Protein AF-A0A4Y2GDL1-F1 (afdb_monomer_lite)

pLDDT: mean 86.39, std 7.74, range [60.0, 96.38]

Radius of gyration: 17.04 Å; chains: 1; bounding box: 42×36×38 Å

Structure (mmCIF, N/CA/C/O backbone):
data_AF-A0A4Y2GDL1-F1
#
_entry.id   AF-A0A4Y2GDL1-F1
#
loop_
_atom_site.group_PDB
_atom_site.id
_atom_site.type_symbol
_atom_site.label_atom_id
_atom_site.label_alt_id
_atom_site.label_comp_id
_atom_site.label_asym_id
_atom_site.label_entity_id
_atom_site.label_seq_id
_atom_site.pdbx_PDB_ins_code
_atom_site.Cartn_x
_atom_site.Cartn_y
_atom_site.Cartn_z
_atom_site.occupancy
_atom_site.B_iso_or_equiv
_atom_site.auth_seq_id
_atom_site.auth_comp_id
_atom_site.auth_asym_id
_atom_site.auth_atom_id
_atom_site.pdbx_PDB_model_num
ATOM 1 N N . MET A 1 1 ? -0.544 17.666 -2.014 1.00 84.00 1 MET A N 1
ATOM 2 C CA . MET A 1 1 ? -1.403 17.505 -0.821 1.00 84.00 1 MET A CA 1
ATOM 3 C C . MET A 1 1 ? -0.954 16.271 -0.053 1.00 84.00 1 MET A C 1
ATOM 5 O O . MET A 1 1 ? -0.657 15.273 -0.700 1.00 84.00 1 MET A O 1
ATOM 9 N N . HIS A 1 2 ? -0.866 16.361 1.275 1.00 94.88 2 HIS A N 1
ATOM 10 C CA . HIS A 1 2 ? -0.520 15.252 2.172 1.00 94.88 2 HIS A CA 1
ATOM 11 C C . HIS A 1 2 ? -1.745 14.884 3.015 1.00 94.88 2 HIS A C 1
ATOM 13 O O . HIS A 1 2 ? -2.458 15.790 3.444 1.00 94.88 2 HIS A O 1
ATOM 19 N N . PHE A 1 3 ? -2.001 13.596 3.251 1.00 96.38 3 PHE A N 1
ATOM 20 C CA . PHE A 1 3 ? -3.168 13.156 4.025 1.00 96.38 3 PHE A CA 1
ATOM 21 C C . PHE A 1 3 ? -2.868 11.999 4.987 1.00 96.38 3 PHE A C 1
ATOM 23 O O . PHE A 1 3 ? -1.866 11.295 4.871 1.00 96.38 3 PHE A O 1
ATOM 30 N N . LYS A 1 4 ? -3.770 11.789 5.949 1.00 95.81 4 LYS A N 1
ATOM 31 C CA . LYS A 1 4 ? -3.731 10.671 6.897 1.00 95.81 4 LYS A CA 1
ATOM 32 C C . LYS A 1 4 ? -4.571 9.509 6.361 1.00 95.81 4 LYS A C 1
ATOM 34 O O . LYS A 1 4 ? -5.705 9.717 5.940 1.00 95.81 4 LYS A O 1
ATOM 39 N N . MET A 1 5 ? -4.012 8.303 6.370 1.00 95.12 5 MET A N 1
ATOM 40 C CA . MET A 1 5 ? -4.703 7.067 6.012 1.00 95.12 5 MET A CA 1
ATOM 41 C C . MET A 1 5 ? -4.919 6.227 7.269 1.00 95.12 5 MET A C 1
ATOM 43 O O . MET A 1 5 ? -3.965 5.667 7.814 1.00 95.12 5 MET A O 1
ATOM 47 N N . ASP A 1 6 ? -6.172 6.134 7.699 1.00 95.75 6 ASP A N 1
ATOM 48 C CA . ASP A 1 6 ? -6.567 5.367 8.877 1.00 95.75 6 ASP A CA 1
ATOM 49 C C . ASP A 1 6 ? -6.884 3.913 8.515 1.00 95.75 6 ASP A C 1
ATOM 51 O O . ASP A 1 6 ? -7.511 3.625 7.496 1.00 95.75 6 ASP A O 1
ATOM 55 N N . THR A 1 7 ? -6.417 2.982 9.346 1.00 94.94 7 THR A N 1
ATOM 56 C CA . THR A 1 7 ? -6.667 1.546 9.193 1.00 94.94 7 THR A CA 1
ATOM 57 C C . THR A 1 7 ? -6.783 0.875 10.555 1.00 94.94 7 THR A C 1
ATOM 59 O O . THR A 1 7 ? -6.086 1.232 11.495 1.00 94.94 7 THR A O 1
ATOM 62 N N . ASP A 1 8 ? -7.626 -0.137 10.672 1.00 95.12 8 ASP A N 1
ATOM 63 C CA . ASP A 1 8 ? -7.686 -1.022 11.8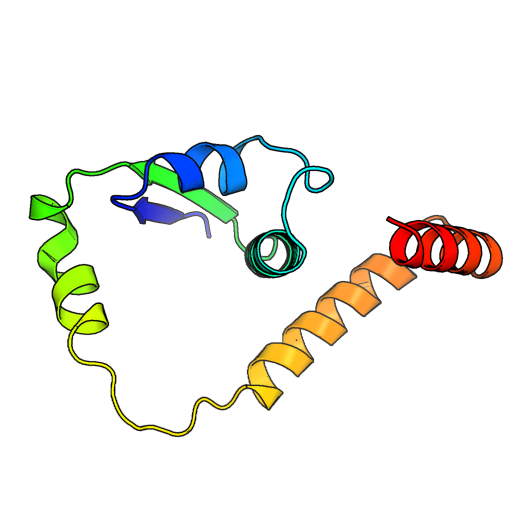37 1.00 95.12 8 ASP A CA 1
ATOM 64 C C . ASP A 1 8 ? -6.665 -2.173 11.763 1.00 95.12 8 ASP A C 1
ATOM 66 O O . ASP A 1 8 ? -6.480 -2.938 12.711 1.00 95.12 8 ASP A O 1
ATOM 70 N N . HIS A 1 9 ? -5.923 -2.277 10.658 1.00 92.81 9 HIS A N 1
ATOM 71 C CA . HIS A 1 9 ? -5.054 -3.409 10.380 1.00 92.81 9 HIS A CA 1
ATOM 72 C C . HIS A 1 9 ? -3.577 -3.075 10.635 1.00 92.81 9 HIS A C 1
ATOM 74 O O . HIS A 1 9 ? -2.845 -2.632 9.744 1.00 92.81 9 HIS A O 1
ATOM 80 N N . LYS A 1 10 ? -3.091 -3.355 11.855 1.00 91.81 10 LYS A N 1
ATOM 81 C CA . LYS A 1 10 ? -1.696 -3.081 12.278 1.00 91.81 10 LYS A CA 1
ATOM 82 C C . LYS A 1 10 ? -0.621 -3.553 11.284 1.00 91.81 10 LYS A C 1
ATOM 84 O O . LYS A 1 10 ? 0.308 -2.781 11.046 1.00 91.81 10 LYS A O 1
ATOM 89 N N . PRO A 1 11 ? -0.719 -4.741 10.647 1.00 90.88 11 PRO A N 1
ATOM 90 C CA . PRO A 1 11 ? 0.264 -5.161 9.645 1.00 90.88 11 PRO A CA 1
ATOM 91 C C . PRO A 1 11 ? 0.398 -4.241 8.420 1.00 90.88 11 PRO A C 1
ATOM 93 O O . PRO A 1 11 ? 1.436 -4.282 7.760 1.00 90.88 11 PRO A O 1
ATOM 96 N N . LEU A 1 12 ? -0.598 -3.400 8.109 1.00 91.12 12 LEU A N 1
ATOM 97 C CA . LEU A 1 12 ? -0.517 -2.466 6.980 1.00 91.12 12 LEU A CA 1
ATOM 98 C C . LEU A 1 12 ? 0.384 -1.264 7.273 1.00 91.12 12 LEU A C 1
ATOM 100 O O . LEU A 1 12 ? 1.010 -0.754 6.345 1.00 91.12 12 LEU A O 1
ATOM 104 N N . ILE A 1 13 ? 0.529 -0.855 8.541 1.00 92.38 13 ILE A N 1
ATOM 105 C CA . ILE A 1 13 ? 1.431 0.244 8.917 1.00 92.38 13 ILE A CA 1
ATOM 106 C C . ILE A 1 13 ? 2.846 -0.007 8.398 1.00 92.38 13 ILE A C 1
ATOM 108 O O . ILE A 1 13 ? 3.326 0.809 7.609 1.00 92.38 13 ILE A O 1
ATOM 112 N N . PRO A 1 14 ? 3.551 -1.092 8.782 1.00 90.25 14 PRO A N 1
ATOM 113 C CA . PRO A 1 14 ? 4.917 -1.295 8.325 1.00 90.25 14 PRO A CA 1
ATOM 114 C C . PRO A 1 14 ? 4.984 -1.496 6.809 1.00 90.25 14 PRO A C 1
ATOM 116 O O . PRO A 1 14 ? 5.958 -1.057 6.210 1.00 90.25 14 PRO A O 1
ATOM 119 N N . ILE A 1 15 ? 3.965 -2.082 6.166 1.00 90.81 15 ILE A N 1
ATOM 120 C CA . ILE A 1 15 ? 3.927 -2.265 4.703 1.00 90.81 15 ILE A CA 1
ATOM 121 C C . ILE A 1 15 ? 3.981 -0.920 3.973 1.00 90.81 15 ILE A C 1
ATOM 123 O O . ILE A 1 15 ? 4.778 -0.761 3.047 1.00 90.81 15 ILE A O 1
ATOM 127 N N . PHE A 1 16 ? 3.180 0.055 4.398 1.00 90.19 16 PHE A N 1
ATOM 128 C CA . PHE A 1 16 ? 3.083 1.344 3.713 1.00 90.19 16 PHE A CA 1
ATOM 129 C C . PHE A 1 16 ? 4.049 2.412 4.233 1.00 90.19 16 PHE A C 1
ATOM 131 O O . PHE A 1 16 ? 4.322 3.363 3.512 1.00 90.19 16 PHE A O 1
ATOM 138 N N . SER A 1 17 ? 4.626 2.237 5.427 1.00 85.38 17 SER A N 1
ATOM 139 C CA . SER A 1 17 ? 5.579 3.199 6.001 1.00 85.38 17 SER A CA 1
ATOM 140 C C . SER A 1 17 ? 7.053 2.832 5.807 1.00 85.38 17 SER A C 1
ATOM 142 O O . SER A 1 17 ? 7.842 3.713 5.483 1.00 85.38 17 SER A O 1
ATOM 144 N N . LYS A 1 18 ? 7.454 1.567 6.029 1.00 76.69 18 LYS A N 1
ATOM 145 C CA . LYS A 1 18 ? 8.880 1.215 6.229 1.00 76.69 18 LYS A CA 1
ATOM 146 C C . LYS A 1 18 ? 9.382 -0.038 5.507 1.00 76.69 18 LYS A C 1
ATOM 148 O O . LYS A 1 18 ? 10.556 -0.091 5.171 1.00 76.69 18 LYS A O 1
ATOM 153 N N . LYS A 1 19 ? 8.555 -1.067 5.292 1.00 74.44 19 LYS A N 1
ATOM 154 C CA . LYS A 1 19 ? 9.006 -2.344 4.708 1.00 74.44 19 LYS A CA 1
ATOM 155 C C . LYS A 1 19 ? 9.453 -2.156 3.264 1.00 74.44 19 LYS A C 1
ATOM 157 O O . LYS A 1 19 ? 8.689 -1.626 2.460 1.00 74.44 19 LYS A O 1
ATOM 162 N N . ASN A 1 20 ? 10.623 -2.676 2.916 1.00 73.06 20 ASN A N 1
ATOM 163 C CA . ASN A 1 20 ? 11.048 -2.780 1.521 1.00 73.06 20 ASN A CA 1
ATOM 164 C C . ASN A 1 20 ? 10.098 -3.704 0.739 1.00 73.06 20 ASN A C 1
ATOM 166 O O . ASN A 1 20 ? 9.435 -4.571 1.317 1.00 73.06 20 ASN A O 1
ATOM 170 N N . SER A 1 21 ? 9.995 -3.485 -0.571 1.00 72.56 21 SER A N 1
ATOM 171 C CA . SER A 1 21 ? 9.119 -4.244 -1.476 1.00 72.56 21 SER A CA 1
ATOM 172 C C . SER A 1 21 ? 9.449 -5.734 -1.549 1.00 72.56 21 SER A C 1
ATOM 174 O O . SER A 1 21 ? 8.559 -6.532 -1.826 1.00 72.56 21 SER A O 1
ATOM 176 N N . ASP A 1 22 ? 10.696 -6.097 -1.276 1.00 69.94 22 ASP A N 1
ATOM 177 C CA . ASP A 1 22 ? 11.281 -7.374 -1.697 1.00 69.94 22 ASP A CA 1
ATOM 178 C C . ASP A 1 22 ? 10.736 -8.572 -0.905 1.00 69.94 22 ASP A C 1
ATOM 180 O O . ASP A 1 22 ? 10.676 -9.682 -1.414 1.00 69.94 22 ASP A O 1
ATOM 184 N N . GLY A 1 23 ? 10.247 -8.341 0.319 1.00 77.12 23 GLY A N 1
ATOM 185 C CA . GLY A 1 23 ? 9.600 -9.365 1.151 1.00 77.12 23 GLY A CA 1
ATOM 186 C C . GLY A 1 23 ? 8.068 -9.369 1.083 1.00 77.12 23 GLY A C 1
ATOM 187 O O . GLY A 1 23 ? 7.417 -9.995 1.920 1.00 77.12 23 GLY A O 1
ATOM 188 N N . LEU A 1 24 ? 7.463 -8.601 0.173 1.00 86.62 24 LEU A N 1
ATOM 189 C CA . LEU A 1 24 ? 6.009 -8.519 0.029 1.00 86.62 24 LEU A CA 1
ATOM 190 C C . LEU A 1 24 ? 5.524 -9.469 -1.065 1.00 86.62 24 LEU A C 1
ATOM 192 O O . LEU A 1 24 ? 6.162 -9.605 -2.104 1.00 86.62 24 LEU A O 1
ATOM 196 N N . SER A 1 25 ? 4.337 -10.056 -0.887 1.00 87.62 25 SER A N 1
ATOM 197 C CA . SER A 1 25 ? 3.701 -10.826 -1.961 1.00 87.62 25 SER A CA 1
ATOM 198 C C . SER A 1 25 ? 3.462 -9.949 -3.202 1.00 87.62 25 SER A C 1
ATOM 200 O O . SER A 1 25 ? 3.238 -8.739 -3.057 1.00 87.62 25 SER A O 1
ATOM 202 N N . PRO A 1 26 ? 3.392 -10.522 -4.420 1.00 84.69 26 PRO A N 1
ATOM 203 C CA . PRO A 1 26 ? 3.146 -9.746 -5.640 1.00 84.69 26 PRO A CA 1
ATOM 204 C C . PRO A 1 26 ? 1.891 -8.861 -5.564 1.00 84.69 26 PRO A C 1
ATOM 206 O O . PRO A 1 26 ? 1.838 -7.767 -6.128 1.00 84.69 26 PRO A O 1
ATOM 209 N N . ARG A 1 27 ? 0.865 -9.303 -4.821 1.00 85.25 27 ARG A N 1
ATOM 210 C CA . ARG A 1 27 ? -0.342 -8.509 -4.555 1.00 85.25 27 ARG A CA 1
ATOM 211 C C . ARG A 1 27 ? -0.031 -7.262 -3.723 1.00 85.25 27 ARG A C 1
ATOM 213 O O . ARG A 1 27 ? -0.478 -6.177 -4.086 1.00 85.25 27 ARG A O 1
ATOM 220 N N . LEU A 1 28 ? 0.722 -7.404 -2.633 1.00 87.62 28 LEU A N 1
ATOM 221 C CA . LEU A 1 28 ? 1.089 -6.292 -1.754 1.00 87.62 28 LEU A CA 1
ATOM 222 C C . LEU A 1 28 ? 2.069 -5.326 -2.427 1.00 87.62 28 LEU A C 1
ATOM 224 O O . LEU A 1 28 ? 1.902 -4.118 -2.279 1.00 87.62 28 LEU A O 1
ATOM 228 N N . GLN A 1 29 ? 3.013 -5.826 -3.230 1.00 86.25 29 GLN A N 1
ATOM 229 C CA . GLN A 1 29 ? 3.892 -4.982 -4.047 1.00 86.25 29 GLN A CA 1
ATOM 230 C C . GLN A 1 29 ? 3.085 -4.097 -5.005 1.00 86.25 29 GLN A C 1
ATOM 232 O O . GLN A 1 29 ? 3.272 -2.882 -5.029 1.00 86.25 29 GLN A O 1
ATOM 237 N N . ARG A 1 30 ? 2.112 -4.671 -5.731 1.00 84.56 30 ARG A N 1
ATOM 238 C CA . ARG A 1 30 ? 1.225 -3.900 -6.621 1.00 84.56 30 ARG A CA 1
ATOM 239 C C . ARG A 1 30 ? 0.432 -2.831 -5.877 1.00 84.56 30 ARG A C 1
ATOM 241 O O . ARG A 1 30 ? 0.300 -1.719 -6.381 1.00 84.56 30 ARG A O 1
ATOM 248 N N . ILE A 1 31 ? -0.108 -3.150 -4.700 1.00 87.69 31 ILE A N 1
ATOM 249 C CA . ILE A 1 31 ? -0.839 -2.167 -3.888 1.00 87.69 31 ILE A CA 1
ATOM 250 C C . ILE A 1 31 ? 0.113 -1.062 -3.421 1.00 87.69 31 ILE A C 1
ATOM 252 O O . ILE A 1 31 ? -0.217 0.112 -3.548 1.00 87.69 31 ILE A O 1
ATOM 256 N N . LYS A 1 32 ? 1.315 -1.406 -2.956 1.00 88.31 32 LYS A N 1
ATOM 257 C CA . LYS A 1 32 ? 2.313 -0.422 -2.535 1.00 88.31 32 LYS A CA 1
ATOM 258 C C . LYS A 1 32 ? 2.716 0.515 -3.677 1.00 88.31 32 LYS A C 1
ATOM 260 O O . LYS A 1 32 ? 2.649 1.725 -3.493 1.00 88.31 32 LYS A O 1
ATOM 265 N N . LEU A 1 33 ? 3.018 -0.018 -4.864 1.00 85.88 33 LEU A N 1
ATOM 266 C CA . LEU A 1 33 ? 3.317 0.772 -6.067 1.00 85.88 33 LEU A CA 1
ATOM 267 C C . LEU A 1 33 ? 2.168 1.725 -6.432 1.00 85.88 33 LEU A C 1
ATOM 269 O O . LEU A 1 33 ? 2.408 2.890 -6.736 1.00 85.88 33 LEU A O 1
ATOM 273 N N . ARG A 1 34 ? 0.908 1.270 -6.337 1.00 84.69 34 ARG A N 1
ATOM 274 C CA . ARG A 1 34 ? -0.277 2.126 -6.561 1.00 84.69 34 ARG A CA 1
ATOM 275 C C . ARG A 1 34 ? -0.332 3.309 -5.603 1.00 84.69 34 ARG A C 1
ATOM 277 O O . ARG A 1 34 ? -0.808 4.372 -5.995 1.00 84.69 34 ARG A O 1
ATOM 284 N N . MET A 1 35 ? 0.117 3.113 -4.367 1.00 88.75 35 MET A N 1
ATOM 285 C CA . MET A 1 35 ? 0.089 4.142 -3.335 1.00 88.75 35 MET A CA 1
ATOM 286 C C . MET A 1 35 ? 1.249 5.139 -3.455 1.00 88.75 35 MET A C 1
ATOM 288 O O . MET A 1 35 ? 1.128 6.243 -2.939 1.00 88.75 35 MET A O 1
ATOM 292 N N . MET A 1 36 ? 2.335 4.816 -4.172 1.00 87.31 36 MET A N 1
ATOM 293 C CA . MET A 1 36 ? 3.525 5.684 -4.284 1.00 87.31 36 MET A CA 1
ATOM 294 C C . MET A 1 36 ? 3.264 7.042 -4.948 1.00 87.31 36 MET A C 1
ATOM 296 O O . MET A 1 36 ? 4.026 7.977 -4.733 1.00 87.31 36 MET A O 1
ATOM 300 N N . LYS A 1 37 ? 2.187 7.179 -5.729 1.00 84.69 37 LYS A N 1
ATOM 301 C CA . LYS A 1 37 ? 1.785 8.468 -6.322 1.00 84.69 37 LYS A CA 1
ATOM 302 C C . LYS A 1 37 ? 1.165 9.448 -5.318 1.00 84.69 37 LYS A C 1
ATOM 304 O O . LYS A 1 37 ? 0.888 10.590 -5.673 1.00 84.69 37 LYS A O 1
ATOM 309 N N . PHE A 1 38 ? 0.885 8.997 -4.098 1.00 89.25 38 PHE A N 1
ATOM 310 C CA . PHE A 1 38 ? 0.265 9.797 -3.052 1.00 89.25 38 PHE A CA 1
ATOM 311 C C . PHE A 1 38 ? 1.276 10.135 -1.958 1.00 89.25 38 PHE A C 1
ATOM 313 O O . PHE A 1 38 ? 2.142 9.331 -1.624 1.00 89.25 38 PHE A O 1
ATOM 320 N N . SER A 1 39 ? 1.113 11.307 -1.346 1.00 94.00 39 SER A N 1
ATOM 321 C CA . SER A 1 39 ? 1.814 11.671 -0.116 1.00 94.00 39 SER A CA 1
ATOM 322 C C . SER A 1 39 ? 0.882 11.429 1.068 1.00 94.00 39 SER A C 1
ATOM 324 O O . SER A 1 39 ? -0.169 12.065 1.157 1.00 94.00 39 SER A O 1
ATOM 326 N N . TYR A 1 40 ? 1.230 10.490 1.949 1.00 95.06 40 TYR A N 1
ATOM 327 C CA . TYR A 1 40 ? 0.363 10.098 3.060 1.00 95.06 40 TYR A CA 1
ATOM 328 C C . TYR A 1 40 ? 1.127 9.554 4.270 1.00 95.06 40 TYR A C 1
ATOM 330 O O . TYR A 1 40 ? 2.275 9.127 4.155 1.00 95.06 40 TYR A O 1
ATOM 338 N N . THR A 1 41 ? 0.453 9.531 5.420 1.00 95.62 41 THR A N 1
ATOM 339 C CA . THR A 1 41 ? 0.901 8.859 6.649 1.00 95.62 41 THR A CA 1
ATOM 340 C C . THR A 1 41 ? -0.121 7.799 7.050 1.00 95.62 41 THR A C 1
ATOM 342 O O . THR A 1 41 ? -1.310 8.096 7.131 1.00 95.62 41 THR A O 1
ATOM 345 N N . THR A 1 42 ? 0.320 6.561 7.296 1.00 95.12 42 THR A N 1
ATOM 346 C CA . THR A 1 42 ? -0.572 5.458 7.710 1.00 95.12 42 THR A CA 1
ATOM 347 C C . THR A 1 42 ? -0.649 5.371 9.230 1.00 95.12 42 THR A C 1
ATOM 349 O O . THR A 1 42 ? 0.392 5.277 9.880 1.00 95.12 42 THR A O 1
ATOM 352 N N . VAL A 1 43 ? -1.857 5.359 9.794 1.00 95.56 43 VAL A N 1
ATOM 353 C CA . VAL A 1 43 ? -2.090 5.325 11.245 1.00 95.56 43 VAL A CA 1
ATOM 354 C C . VAL A 1 43 ? -3.071 4.211 11.588 1.00 95.56 43 VAL A C 1
ATOM 356 O O . VAL A 1 43 ? -4.047 3.989 10.875 1.00 95.56 43 VAL A O 1
ATOM 359 N N . HIS A 1 44 ? -2.807 3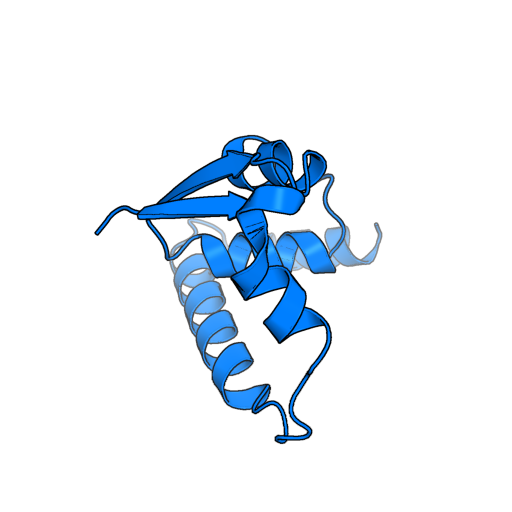.502 12.688 1.00 96.06 44 HIS A N 1
ATOM 360 C CA . HIS A 1 44 ? -3.744 2.513 13.206 1.00 96.06 44 HIS A CA 1
ATOM 361 C C . HIS A 1 44 ? -4.758 3.181 14.126 1.00 96.06 44 HIS A C 1
ATOM 363 O O . HIS A 1 44 ? -4.355 3.861 15.072 1.00 96.06 44 HIS A O 1
ATOM 369 N N . ILE A 1 45 ? -6.040 2.894 13.915 1.00 95.88 45 ILE A N 1
ATOM 370 C CA . ILE A 1 45 ? -7.122 3.252 14.836 1.00 95.88 45 ILE A CA 1
ATOM 371 C C . ILE A 1 45 ? -7.932 2.006 15.224 1.00 95.88 45 ILE A C 1
ATOM 373 O O . ILE A 1 45 ? -7.973 1.047 14.456 1.00 95.88 45 ILE A O 1
ATOM 377 N N . PRO A 1 46 ? -8.555 1.958 16.413 1.00 95.06 46 PRO A N 1
ATOM 378 C CA . PRO A 1 46 ? -9.425 0.846 16.790 1.00 95.06 46 PRO A CA 1
ATOM 379 C C . PRO A 1 46 ? -10.577 0.658 15.789 1.00 95.06 46 PRO A C 1
ATOM 381 O O . PRO A 1 46 ? -11.231 1.630 15.425 1.00 95.06 46 PRO A O 1
ATOM 384 N N . GLY A 1 47 ? -10.899 -0.584 15.407 1.00 92.31 47 GLY A N 1
ATOM 385 C CA . GLY A 1 47 ? -11.964 -0.864 14.425 1.00 92.31 47 GLY A CA 1
ATOM 386 C C . GLY A 1 47 ? -13.340 -0.288 14.794 1.00 92.31 47 GLY A C 1
ATOM 387 O O . GLY A 1 47 ? -14.090 0.126 13.917 1.00 92.31 47 GLY A O 1
ATOM 388 N N . LYS A 1 48 ? -13.635 -0.143 16.095 1.00 92.81 48 LYS A N 1
ATOM 389 C CA . LYS A 1 48 ? -14.853 0.523 16.599 1.00 92.81 48 LYS A CA 1
ATOM 390 C C . LYS A 1 48 ? -14.988 1.994 16.165 1.00 92.81 48 LYS A C 1
ATOM 392 O O . LYS A 1 48 ? -16.093 2.519 16.142 1.00 92.81 48 LYS A O 1
ATOM 397 N N . GLU A 1 49 ? -13.878 2.657 15.842 1.00 93.75 49 GLU A N 1
ATOM 398 C CA . GLU A 1 49 ? -13.841 4.044 15.357 1.00 93.75 49 GLU A CA 1
ATOM 399 C C . GLU A 1 49 ? -13.881 4.116 13.819 1.00 93.75 49 GLU A C 1
ATOM 401 O O . GLU A 1 49 ? -14.134 5.179 13.260 1.00 93.75 49 GLU A O 1
ATOM 406 N N . LEU A 1 50 ? -13.705 2.986 13.120 1.00 94.06 50 LEU A N 1
ATOM 407 C CA . LEU A 1 50 ? -13.675 2.882 11.656 1.00 94.06 50 LEU A CA 1
ATOM 408 C C . LEU A 1 50 ? -15.040 2.447 11.068 1.00 94.06 50 LEU A C 1
ATOM 410 O O . LEU A 1 50 ? -15.105 1.743 10.059 1.00 94.06 50 LEU A O 1
ATOM 414 N N . PHE A 1 51 ? -16.147 2.870 11.690 1.00 93.69 51 PHE A N 1
ATOM 415 C CA . PHE A 1 51 ? -17.502 2.387 11.376 1.00 93.69 51 PHE A CA 1
ATOM 416 C C . PHE A 1 51 ? -17.926 2.646 9.923 1.00 93.69 51 PHE A C 1
ATOM 418 O O . PHE A 1 51 ? -18.564 1.797 9.309 1.00 93.69 51 PHE A O 1
ATOM 425 N N . ALA A 1 52 ? -17.554 3.795 9.348 1.00 93.44 52 ALA A N 1
ATOM 426 C CA . ALA A 1 52 ? -17.927 4.137 7.978 1.00 93.44 52 ALA A CA 1
ATOM 427 C C . ALA A 1 52 ? -17.267 3.198 6.955 1.00 93.44 52 ALA A C 1
ATOM 429 O O . ALA A 1 52 ? -17.932 2.711 6.042 1.00 93.44 52 ALA A O 1
ATOM 430 N N . ALA A 1 53 ? -15.970 2.910 7.117 1.00 92.81 53 ALA A N 1
ATOM 431 C CA . ALA A 1 53 ? -15.268 2.004 6.214 1.00 92.81 53 ALA A CA 1
ATOM 432 C C . ALA A 1 53 ? -15.730 0.552 6.407 1.00 92.81 53 ALA A C 1
ATOM 434 O O . ALA A 1 53 ? -15.935 -0.141 5.413 1.00 92.81 53 ALA A O 1
ATOM 435 N N . ASP A 1 54 ? -15.949 0.112 7.654 1.00 92.19 54 ASP A N 1
ATOM 436 C CA . ASP A 1 54 ? -16.480 -1.224 7.955 1.00 92.19 54 ASP A CA 1
ATOM 437 C C . ASP A 1 54 ? -17.873 -1.418 7.327 1.00 92.19 54 ASP A C 1
ATOM 439 O O . ASP A 1 54 ? -18.066 -2.369 6.568 1.00 92.19 54 ASP A O 1
ATOM 443 N N . ALA A 1 55 ? -18.799 -0.470 7.515 1.00 94.00 55 ALA A N 1
ATOM 444 C CA . ALA A 1 55 ? -20.148 -0.529 6.945 1.00 94.00 55 ALA A CA 1
ATOM 445 C C . ALA A 1 55 ? -20.141 -0.600 5.409 1.00 94.00 55 ALA A C 1
ATOM 447 O O . ALA A 1 55 ? -20.840 -1.427 4.823 1.00 94.00 55 ALA A O 1
ATOM 448 N N . LEU A 1 56 ? -19.315 0.220 4.749 1.00 92.56 56 LEU A N 1
ATOM 449 C CA . LEU A 1 56 ? -19.169 0.182 3.291 1.00 92.56 56 LEU A CA 1
ATOM 450 C C . LEU A 1 56 ? -18.520 -1.121 2.810 1.00 92.56 56 LEU A C 1
ATOM 452 O O . LEU A 1 56 ? -18.918 -1.660 1.781 1.00 92.56 56 LEU A O 1
ATOM 456 N N . SER A 1 57 ? -17.544 -1.651 3.552 1.00 90.62 57 SER A N 1
ATOM 457 C CA . SER A 1 57 ? -16.869 -2.902 3.191 1.00 90.62 57 SER A CA 1
ATOM 458 C C . SER A 1 57 ? -17.785 -4.127 3.279 1.00 90.62 57 SER A C 1
ATOM 460 O O . SER A 1 57 ? -17.608 -5.076 2.517 1.00 90.62 57 SER A O 1
ATOM 462 N N . ARG A 1 58 ? -18.788 -4.091 4.169 1.00 91.75 58 ARG A N 1
ATOM 463 C CA . ARG A 1 58 ? -19.790 -5.153 4.348 1.00 91.75 58 ARG A CA 1
ATOM 464 C C . ARG A 1 58 ? -20.941 -5.090 3.347 1.00 91.75 58 ARG A C 1
ATOM 466 O O . ARG A 1 58 ? -21.640 -6.086 3.197 1.00 91.75 58 ARG A O 1
ATOM 473 N N . ASN A 1 59 ? -21.134 -3.956 2.671 1.00 91.75 59 ASN A N 1
ATOM 474 C CA . ASN A 1 59 ? -22.192 -3.768 1.679 1.00 91.75 59 ASN A CA 1
ATOM 475 C C . ASN A 1 59 ? -21.625 -3.373 0.298 1.00 91.75 59 ASN A C 1
ATOM 477 O O . ASN A 1 59 ? -21.854 -2.252 -0.175 1.00 91.75 59 ASN A O 1
ATOM 481 N N . PRO A 1 60 ? -20.841 -4.258 -0.348 1.00 87.50 60 PRO A N 1
ATOM 482 C CA . PRO A 1 60 ? -20.284 -3.979 -1.662 1.00 87.50 60 PRO A CA 1
ATOM 483 C C . PRO A 1 60 ? -21.399 -3.873 -2.708 1.00 87.50 60 PRO A C 1
ATOM 485 O O . PRO A 1 60 ? -22.302 -4.701 -2.769 1.00 87.50 60 PRO A O 1
ATOM 488 N N . GLN A 1 61 ? -21.317 -2.858 -3.562 1.00 85.56 61 GLN A N 1
ATOM 489 C CA . GLN A 1 61 ? -22.219 -2.721 -4.703 1.00 85.56 61 GLN A CA 1
ATOM 490 C C . GLN A 1 61 ? -21.772 -3.652 -5.839 1.00 85.56 61 GLN A C 1
ATOM 492 O O . GLN A 1 61 ? -20.583 -3.691 -6.161 1.00 85.56 61 GLN A O 1
ATOM 497 N N . GLU A 1 62 ? -22.710 -4.314 -6.519 1.00 80.56 62 GLU A N 1
ATOM 498 C CA . GLU A 1 62 ? -22.446 -5.165 -7.696 1.00 80.56 62 GLU A CA 1
ATOM 499 C C . GLU A 1 62 ? -22.134 -4.364 -8.976 1.00 80.56 62 GLU A C 1
ATOM 501 O O . GLU A 1 62 ? -22.418 -4.783 -10.097 1.00 80.56 62 GLU A O 1
ATOM 506 N N . VAL A 1 63 ? -21.547 -3.175 -8.840 1.00 75.12 63 VAL A N 1
ATOM 507 C CA . VAL A 1 63 ? -21.122 -2.409 -10.010 1.00 75.12 63 VAL A CA 1
ATOM 508 C C . VAL A 1 63 ? -19.912 -3.116 -10.617 1.00 75.12 63 VAL A C 1
ATOM 510 O O . VAL A 1 63 ? -18.954 -3.393 -9.886 1.00 75.12 63 VAL A O 1
ATOM 513 N N . PRO A 1 64 ? -19.889 -3.362 -11.941 1.00 69.06 64 PRO A N 1
ATOM 514 C CA . PRO A 1 64 ? -18.717 -3.904 -12.604 1.00 69.06 64 PRO A CA 1
ATOM 515 C C . PRO A 1 64 ? -17.500 -3.046 -12.273 1.00 69.06 64 PRO A C 1
ATOM 517 O O . PRO A 1 64 ? -17.406 -1.870 -12.646 1.00 69.06 64 PRO A O 1
ATOM 520 N N . TYR A 1 65 ? -16.567 -3.629 -11.526 1.00 67.69 65 TYR A N 1
ATOM 521 C CA . TYR A 1 65 ? -15.322 -2.967 -11.189 1.00 67.69 65 TYR A CA 1
ATOM 522 C C . TYR A 1 65 ? -14.564 -2.701 -12.493 1.00 67.69 65 TYR A C 1
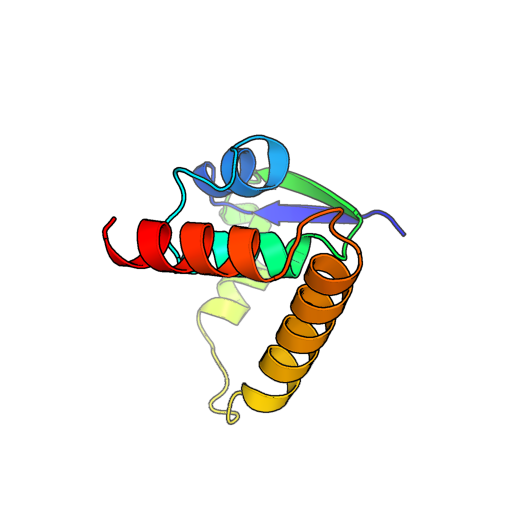ATOM 524 O O . TYR A 1 65 ? -14.076 -3.639 -13.123 1.00 67.69 65 TYR A O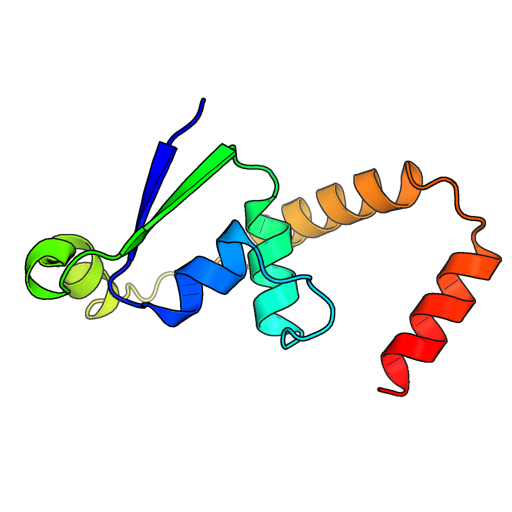 1
ATOM 532 N N . LYS A 1 66 ? -14.466 -1.429 -12.913 1.00 70.50 66 LYS A N 1
ATOM 533 C CA . LYS A 1 66 ? -13.744 -1.005 -14.131 1.00 70.50 66 LYS A CA 1
ATOM 534 C C . LYS A 1 66 ? -12.232 -1.123 -13.935 1.00 70.50 66 LYS A C 1
ATOM 536 O O . LYS A 1 66 ? -11.501 -0.132 -13.861 1.00 70.50 66 LYS A O 1
ATOM 541 N N . ARG A 1 67 ? -11.779 -2.367 -13.822 1.00 68.81 67 ARG A N 1
ATOM 542 C CA . ARG A 1 67 ? -10.400 -2.779 -13.577 1.00 68.81 67 ARG A CA 1
ATOM 543 C C . ARG A 1 67 ? -9.444 -2.197 -14.611 1.00 68.81 67 ARG A C 1
ATOM 545 O O . ARG A 1 67 ? -8.381 -1.709 -14.243 1.00 68.81 67 ARG A O 1
ATOM 552 N N . GLU A 1 68 ? -9.879 -2.172 -15.866 1.00 73.62 68 GLU A N 1
ATOM 553 C CA . GLU A 1 68 ? -9.123 -1.692 -17.026 1.00 73.62 68 GLU A CA 1
ATOM 554 C C . GLU A 1 68 ? -8.595 -0.267 -16.827 1.00 73.62 68 GLU A C 1
ATOM 556 O O . GLU A 1 68 ? -7.410 -0.005 -17.023 1.00 73.62 68 GLU A O 1
ATOM 561 N N . LYS A 1 69 ? -9.447 0.656 -16.358 1.00 71.88 69 LYS A N 1
ATOM 562 C CA . LYS A 1 69 ? -9.064 2.065 -16.186 1.00 71.88 69 LYS A CA 1
ATOM 563 C C . LYS A 1 69 ? -8.027 2.244 -15.076 1.00 71.88 69 LYS A C 1
ATOM 565 O O . LYS A 1 69 ? -7.139 3.088 -15.185 1.00 71.88 69 LYS A O 1
ATOM 570 N N . LEU A 1 70 ? -8.124 1.446 -14.010 1.00 69.62 70 LEU A N 1
ATOM 571 C CA . LEU A 1 70 ? -7.151 1.478 -12.921 1.00 69.62 70 LEU A CA 1
ATOM 572 C C . LEU A 1 70 ? -5.819 0.849 -13.344 1.00 69.62 70 LEU A C 1
ATOM 574 O O . LEU A 1 70 ? -4.763 1.402 -13.040 1.00 69.62 70 LEU A O 1
ATOM 578 N N . GLU A 1 71 ? -5.864 -0.290 -14.036 1.00 78.69 71 GLU A N 1
ATOM 579 C CA . GLU A 1 71 ? -4.670 -0.985 -14.520 1.00 78.69 71 GLU A CA 1
ATOM 580 C C . GLU A 1 71 ? -3.902 -0.141 -15.536 1.00 78.69 71 GLU A C 1
ATOM 582 O O . GLU A 1 71 ? -2.690 0.002 -15.385 1.00 78.69 71 GLU A O 1
ATOM 587 N N . ALA A 1 72 ? -4.585 0.533 -16.464 1.00 82.94 72 ALA A N 1
ATOM 588 C CA . ALA A 1 72 ? -3.953 1.444 -17.418 1.00 82.94 72 ALA A CA 1
ATOM 589 C C . ALA A 1 72 ? -3.120 2.543 -16.731 1.00 82.94 72 ALA A C 1
ATOM 591 O O . ALA A 1 72 ? -1.964 2.768 -17.088 1.00 82.94 72 ALA A O 1
ATOM 592 N N . GLY A 1 73 ? -3.666 3.186 -15.690 1.00 80.44 73 GLY A N 1
ATOM 593 C CA . GLY A 1 73 ? -2.942 4.219 -14.941 1.00 80.44 73 GLY A CA 1
ATOM 594 C C . GLY A 1 73 ? -1.717 3.683 -14.192 1.00 80.44 73 GLY A C 1
ATOM 595 O O . GLY A 1 73 ? -0.717 4.383 -14.044 1.00 80.44 73 GLY A O 1
ATOM 596 N N . ILE A 1 74 ? -1.770 2.429 -13.740 1.00 78.56 74 ILE A N 1
ATOM 597 C CA . ILE A 1 74 ? -0.638 1.769 -13.078 1.00 78.56 74 ILE A CA 1
ATOM 598 C C . ILE A 1 74 ? 0.441 1.424 -14.090 1.00 78.56 74 ILE A C 1
ATOM 600 O O . ILE A 1 74 ? 1.609 1.699 -13.834 1.00 78.56 74 ILE A O 1
ATOM 604 N N . TYR A 1 75 ? 0.062 0.849 -15.231 1.00 83.62 75 TYR A N 1
ATOM 605 C CA . TYR A 1 75 ? 1.009 0.542 -16.294 1.00 83.62 75 TYR A CA 1
ATOM 606 C C . TYR A 1 75 ? 1.715 1.806 -16.775 1.00 83.62 75 TYR A C 1
ATOM 608 O O . TYR A 1 75 ? 2.936 1.797 -16.857 1.00 83.62 75 TYR A O 1
ATOM 616 N N . ALA A 1 76 ? 0.995 2.912 -16.985 1.00 85.94 76 ALA A N 1
ATOM 617 C CA . ALA A 1 76 ? 1.606 4.189 -17.354 1.00 85.94 76 ALA A CA 1
ATOM 618 C C . ALA A 1 76 ? 2.636 4.669 -16.314 1.00 85.94 76 ALA A C 1
ATOM 620 O O . ALA A 1 76 ? 3.738 5.076 -16.674 1.00 85.94 76 ALA A O 1
ATOM 621 N N . PHE A 1 77 ? 2.317 4.560 -15.020 1.00 82.88 77 PHE A N 1
ATOM 622 C CA . PHE A 1 77 ? 3.241 4.930 -13.946 1.00 82.88 77 PHE A CA 1
ATOM 623 C C . PH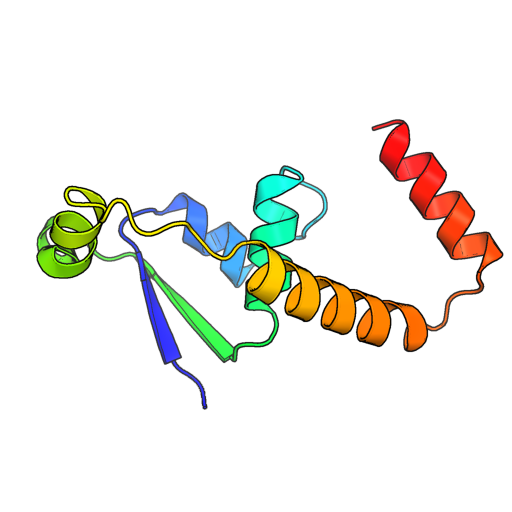E A 1 77 ? 4.477 4.022 -13.891 1.00 82.88 77 PHE A C 1
ATOM 625 O O . PHE A 1 77 ? 5.597 4.508 -13.756 1.00 82.88 77 PHE A O 1
ATOM 632 N N . ILE A 1 78 ? 4.292 2.707 -14.047 1.00 83.19 78 ILE A N 1
ATOM 633 C CA . ILE A 1 78 ? 5.400 1.745 -14.120 1.00 83.19 78 ILE A CA 1
ATOM 634 C C . ILE A 1 78 ? 6.284 2.041 -15.334 1.00 83.19 78 ILE A C 1
ATOM 636 O O . ILE A 1 78 ? 7.505 2.025 -15.201 1.00 83.19 78 ILE A O 1
ATOM 640 N N . GLN A 1 79 ? 5.697 2.333 -16.497 1.00 85.81 79 GLN A N 1
ATOM 641 C CA . GLN A 1 79 ? 6.442 2.673 -17.711 1.00 85.81 79 GLN A CA 1
ATOM 642 C C . GLN A 1 79 ? 7.248 3.960 -17.532 1.00 85.81 79 GLN A C 1
ATOM 644 O O . GLN A 1 79 ? 8.435 3.978 -17.847 1.00 85.81 79 GLN A O 1
ATOM 649 N N . MET A 1 80 ? 6.647 4.998 -16.941 1.00 86.81 80 MET A N 1
ATOM 650 C CA . MET A 1 80 ? 7.346 6.237 -16.595 1.00 86.81 80 MET A CA 1
ATOM 651 C C . MET A 1 80 ? 8.561 5.946 -15.705 1.00 86.81 80 MET A C 1
ATOM 653 O O . MET A 1 80 ? 9.674 6.323 -16.065 1.00 86.81 80 MET A O 1
ATOM 657 N N . ILE A 1 81 ? 8.381 5.202 -14.605 1.00 84.31 81 ILE A N 1
ATOM 658 C CA . ILE A 1 81 ? 9.496 4.819 -13.726 1.00 84.31 81 ILE A CA 1
ATOM 659 C C . ILE A 1 81 ? 10.553 4.042 -14.513 1.00 84.31 81 ILE A C 1
ATOM 661 O O . ILE A 1 81 ? 11.716 4.429 -14.503 1.00 84.31 81 ILE A O 1
ATOM 665 N N . THR A 1 82 ? 10.156 2.995 -15.238 1.00 84.94 82 THR A N 1
ATOM 666 C CA . THR A 1 82 ? 11.076 2.103 -15.964 1.00 84.94 82 THR A CA 1
ATOM 667 C C . THR A 1 82 ? 11.901 2.856 -17.006 1.00 84.94 82 THR A C 1
ATOM 669 O O . THR A 1 82 ? 13.096 2.608 -17.117 1.00 84.94 82 THR A O 1
ATOM 672 N N . SER A 1 83 ? 11.295 3.813 -17.716 1.00 86.38 83 SER A N 1
ATOM 673 C CA . SER A 1 83 ? 11.988 4.670 -18.689 1.00 86.38 83 SER A CA 1
ATOM 674 C C . SER A 1 83 ? 12.972 5.657 -18.054 1.00 86.38 83 SER A C 1
ATOM 676 O O . SER A 1 83 ? 13.942 6.049 -18.693 1.00 86.38 83 SER A O 1
ATOM 678 N N . SER A 1 84 ? 12.739 6.044 -16.797 1.00 86.50 84 SER A N 1
ATOM 679 C CA . SER A 1 84 ? 13.596 6.975 -16.052 1.00 86.50 84 SER A CA 1
ATOM 680 C C . SER A 1 84 ? 14.724 6.289 -15.273 1.00 86.50 84 SER A C 1
ATOM 682 O O . SER A 1 84 ? 15.612 6.963 -14.753 1.00 86.50 84 SER A O 1
ATOM 684 N N . LEU A 1 85 ? 14.698 4.955 -15.167 1.00 86.12 85 LEU A N 1
ATOM 685 C CA . LEU A 1 85 ? 15.738 4.203 -14.475 1.00 86.12 85 LEU A CA 1
ATOM 686 C C . LEU A 1 85 ? 17.053 4.257 -15.270 1.00 86.12 85 LEU A C 1
ATOM 688 O O . LEU A 1 85 ? 17.046 3.996 -16.473 1.00 86.12 85 LEU A O 1
ATOM 692 N N . PRO A 1 86 ? 18.205 4.487 -14.614 1.00 88.00 86 PRO A N 1
ATOM 693 C CA . PRO A 1 86 ? 19.519 4.398 -15.247 1.00 88.00 86 PRO A CA 1
ATOM 694 C C . PRO A 1 86 ? 19.928 2.924 -15.426 1.00 88.00 86 PRO A C 1
ATOM 696 O O . PRO A 1 86 ? 20.908 2.450 -14.853 1.00 88.00 86 PRO A O 1
ATOM 699 N N . ALA A 1 87 ? 19.137 2.163 -16.182 1.00 88.50 87 ALA A N 1
ATOM 700 C CA . ALA A 1 87 ? 19.333 0.742 -16.431 1.00 88.50 87 ALA A CA 1
ATOM 701 C C . ALA A 1 87 ? 19.188 0.438 -17.925 1.00 88.50 87 ALA A C 1
ATOM 703 O O . ALA A 1 87 ? 18.254 0.891 -18.581 1.00 88.50 87 ALA A O 1
ATOM 704 N N . SER A 1 88 ? 20.104 -0.366 -18.467 1.00 89.44 88 SER A N 1
ATOM 705 C CA . SER A 1 88 ? 19.989 -0.842 -19.845 1.00 89.44 88 SER A CA 1
ATOM 706 C C . SER A 1 88 ? 18.857 -1.864 -19.981 1.00 89.44 88 SER A C 1
ATOM 708 O O . SER A 1 88 ? 18.566 -2.613 -19.044 1.00 89.44 88 SER A O 1
ATOM 710 N N . SER A 1 89 ? 18.265 -1.956 -21.175 1.00 86.44 89 SER A N 1
ATOM 711 C CA . SER A 1 89 ? 17.239 -2.959 -21.505 1.00 86.44 89 SER A CA 1
ATOM 712 C C . SER A 1 89 ? 17.687 -4.378 -21.143 1.00 86.44 89 SER A C 1
ATOM 714 O O . SER A 1 89 ? 16.987 -5.090 -20.428 1.00 86.44 89 SER A O 1
ATOM 716 N N . ARG A 1 90 ? 18.925 -4.738 -21.503 1.00 90.88 90 ARG A N 1
ATOM 717 C CA . ARG A 1 90 ? 19.536 -6.027 -21.150 1.00 90.88 90 ARG A CA 1
ATOM 718 C C . ARG A 1 90 ? 19.555 -6.274 -19.641 1.00 90.88 90 ARG A C 1
ATOM 720 O O . ARG A 1 90 ? 19.301 -7.393 -19.203 1.00 90.88 90 ARG A O 1
ATOM 727 N N . ARG A 1 91 ? 19.875 -5.259 -18.828 1.00 89.94 91 ARG A N 1
ATOM 728 C CA . ARG A 1 91 ? 19.886 -5.410 -17.366 1.00 89.94 91 ARG A CA 1
ATOM 729 C C . ARG A 1 91 ? 18.476 -5.644 -16.829 1.00 89.94 91 ARG A C 1
ATOM 731 O O . ARG A 1 91 ? 18.317 -6.488 -15.952 1.00 89.94 91 ARG A O 1
ATOM 738 N N . LEU A 1 92 ? 17.476 -4.952 -17.372 1.00 87.38 92 LEU A N 1
ATOM 739 C CA . LEU A 1 92 ? 16.072 -5.142 -17.001 1.00 87.38 92 LEU A CA 1
ATOM 740 C C . LEU A 1 92 ? 15.569 -6.551 -17.344 1.00 87.38 92 LEU A C 1
ATOM 742 O O . LEU A 1 92 ? 14.871 -7.155 -16.532 1.00 87.38 92 LEU A O 1
ATOM 746 N N . ASP A 1 93 ? 15.968 -7.110 -18.487 1.00 90.31 93 ASP A N 1
ATOM 747 C CA . ASP A 1 93 ? 15.579 -8.472 -18.873 1.00 90.31 93 ASP A CA 1
ATOM 748 C C . ASP A 1 93 ? 16.182 -9.536 -17.948 1.00 90.31 93 ASP A C 1
ATOM 750 O O . ASP A 1 93 ? 15.487 -10.473 -17.552 1.00 90.31 93 ASP A O 1
ATOM 754 N N . VAL A 1 94 ? 17.442 -9.364 -17.524 1.00 92.19 94 VAL A N 1
ATOM 755 C CA . VAL A 1 94 ? 18.064 -10.245 -16.519 1.00 92.19 94 VAL A CA 1
ATOM 756 C C . VAL A 1 94 ? 17.296 -10.193 -15.197 1.00 92.19 94 VAL A C 1
ATOM 758 O O . VAL A 1 94 ? 17.028 -11.237 -14.606 1.00 92.19 94 VAL A O 1
ATOM 761 N N . LEU A 1 95 ? 16.919 -8.995 -14.742 1.00 86.94 95 LEU A N 1
ATOM 762 C CA . LEU A 1 95 ? 16.152 -8.828 -13.504 1.00 86.94 95 LEU A CA 1
ATOM 763 C C . LEU A 1 95 ? 14.768 -9.478 -13.609 1.00 86.94 95 LEU A C 1
ATOM 765 O O . LEU A 1 95 ? 14.358 -10.183 -12.689 1.00 86.94 95 LEU A O 1
ATOM 769 N N . ARG A 1 96 ? 14.078 -9.312 -14.744 1.00 86.44 96 ARG A N 1
ATOM 770 C CA . ARG A 1 96 ? 12.785 -9.961 -14.998 1.00 86.44 96 ARG A CA 1
ATOM 771 C C . ARG A 1 96 ? 12.907 -11.485 -14.959 1.00 86.44 96 ARG A C 1
ATOM 773 O O . ARG A 1 96 ? 12.080 -12.141 -14.338 1.00 86.44 96 ARG A O 1
ATOM 780 N N . ALA A 1 97 ? 13.932 -12.048 -15.598 1.00 91.19 97 ALA A N 1
ATOM 781 C CA . ALA A 1 97 ? 14.156 -13.492 -15.612 1.00 91.19 97 ALA A CA 1
ATOM 782 C C . ALA A 1 97 ? 14.490 -14.054 -14.220 1.00 91.19 97 ALA A C 1
ATOM 784 O O . ALA A 1 97 ? 14.100 -15.178 -13.918 1.00 91.19 97 ALA A O 1
ATOM 785 N N . ALA A 1 98 ? 15.193 -13.289 -13.380 1.00 86.81 98 ALA A N 1
ATOM 786 C CA . ALA A 1 98 ? 15.455 -13.665 -11.993 1.00 86.81 98 ALA A CA 1
ATOM 787 C C . ALA A 1 98 ? 14.166 -13.666 -11.153 1.00 86.81 98 ALA A C 1
ATOM 789 O O . ALA A 1 98 ? 13.890 -14.649 -10.481 1.00 86.81 98 ALA A O 1
ATOM 790 N N . GLN A 1 99 ? 13.326 -12.632 -11.280 1.00 80.38 99 GLN A N 1
ATOM 791 C CA . GLN A 1 99 ? 12.051 -12.531 -10.554 1.00 80.38 99 GLN A CA 1
ATOM 792 C C . GLN A 1 99 ? 11.023 -13.614 -10.912 1.00 80.38 99 GLN A C 1
ATOM 794 O O . GLN A 1 99 ? 10.098 -13.837 -10.145 1.00 80.38 99 GLN A O 1
ATOM 799 N N . LEU A 1 100 ? 11.136 -14.247 -12.084 1.00 81.69 100 LEU A N 1
ATOM 800 C CA . LEU A 1 100 ? 10.266 -15.362 -12.482 1.00 81.69 100 LEU A CA 1
ATOM 801 C C . LEU A 1 100 ? 10.708 -16.713 -11.898 1.00 81.69 100 LEU A C 1
ATOM 803 O O . LEU A 1 100 ? 9.976 -17.691 -12.038 1.00 81.69 100 LEU A O 1
ATOM 807 N N . LYS A 1 101 ? 11.918 -16.788 -11.331 1.00 79.38 101 LYS A N 1
ATOM 808 C CA . LYS A 1 101 ? 12.483 -18.007 -10.736 1.00 79.38 101 LYS A CA 1
ATOM 809 C C . LYS A 1 101 ? 12.295 -18.083 -9.217 1.00 79.38 101 LYS A C 1
ATOM 811 O O . LYS A 1 101 ? 12.446 -19.179 -8.683 1.00 79.38 101 LYS A O 1
ATOM 816 N N . ASP A 1 102 ? 11.994 -16.954 -8.577 1.00 60.00 102 ASP A N 1
ATOM 817 C CA . ASP A 1 102 ? 11.587 -16.844 -7.167 1.00 60.00 102 ASP A CA 1
ATOM 818 C C . ASP A 1 102 ? 10.071 -17.062 -7.013 1.00 60.00 102 ASP A C 1
ATOM 820 O O . ASP A 1 102 ? 9.662 -17.705 -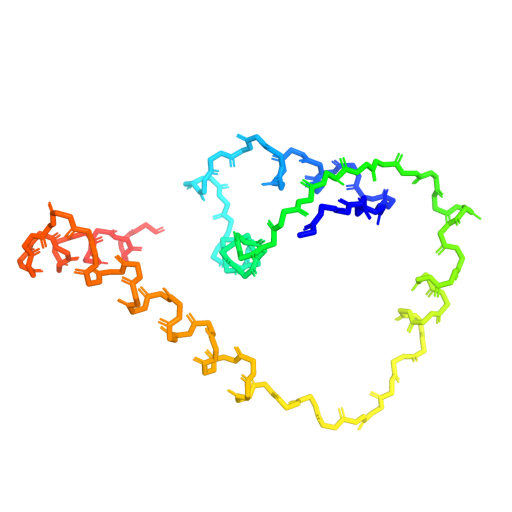6.019 1.00 60.00 102 ASP A O 1
#

Secondary structure (DSSP, 8-state):
-EEEEEES-TTHHHHHHT--GGGS-HHHHHHHHHHTTSEEEEEE--GGG-HHHHHHHHS-------HHHHHHHHHHHHHHHHHHSS--HHHHHHHHHHHTT-

Sequence (102 aa):
MHFKMDTDHKPLIPIFSKKNSDGLSPRLQRIKLRMMKFSYTTVHIPGKELFAADALSRNPQEVPYKREKLEAGIYAFIQMITSSLPASSRRLDVLRAAQLKD

Foldseek 3Di:
DEEEAEDQDVVVQCLQPPDDLPPDDPVSSLVNLLCVVHHYHYDYDHVVVVVVVVVPVVDDDPDPDPVVVSVVVSVVSVVVVVVPDPDDPVRVVVVVVVVVVD

Organism: Araneus ventricosus (NCBI:txid182803)